Protein AF-A0A7S1SB32-F1 (afdb_monomer_lite)

Organism: Alexandrium catenella (NCBI:txid2925)

Radius of gyration: 14.31 Å; chains: 1; bounding box: 36×28×44 Å

pLDDT: mean 87.76, std 16.18, range [40.94, 98.56]

Foldseek 3Di:
DQDDAAEEEEADQELPRVVVVVVVCVVVVPDPGHHDYAYEYEPPDDRPDDDPPDPVPGYDYPVVCLVAAGQEYEYEDHPCVVDDLVPPPCSVVVVVVVVSCVPRYNYYHYYHD

InterPro domains:
  IPR029062 Class I glutamine amidotransferase-like [G3DSA:3.40.50.880] (1-113)
  IPR029062 Class I glutamine amidotransferase-like [SSF52317] (1-113)
  IPR033752 MetA family [PF04204] (1-113)
  IPR033752 MetA family [PTHR20919] (1-113)

Sequence (113 aa):
QEGRALEVALLNLMPNKERTETQFARLVGATPLNVEFTLIRMSQHQSRHTTAGHLACFCITFDEARERTFDALIVTGAPVEHLPFEQVTYWSELRQIFAWTQTNVHMTIGICW

Structure (mmCIF, N/CA/C/O backbone):
data_AF-A0A7S1SB32-F1
#
_entry.id   AF-A0A7S1SB32-F1
#
loop_
_atom_site.group_PDB
_atom_site.id
_atom_site.type_symbol
_atom_site.label_atom_id
_atom_site.label_alt_id
_atom_site.label_comp_id
_atom_site.label_asym_id
_atom_site.label_entity_id
_atom_site.label_seq_id
_atom_site.pdbx_PDB_ins_code
_atom_site.Cartn_x
_atom_site.Cartn_y
_atom_site.Cartn_z
_atom_site.occupancy
_atom_site.B_iso_or_equiv
_atom_site.auth_seq_id
_atom_site.auth_comp_id
_atom_site.auth_asym_id
_atom_site.auth_atom_id
_atom_site.pdbx_PDB_model_num
ATOM 1 N N . GLN A 1 1 ? -16.760 8.583 24.210 1.00 43.56 1 GLN A N 1
ATOM 2 C CA . GLN A 1 1 ? -16.969 7.383 23.379 1.00 43.56 1 GLN A CA 1
ATOM 3 C C . GLN A 1 1 ? -15.737 7.252 22.511 1.00 43.56 1 GLN A C 1
ATOM 5 O O . GLN A 1 1 ? -15.527 8.112 21.668 1.00 43.56 1 GLN A O 1
ATOM 10 N N . GLU A 1 2 ? -14.881 6.272 22.782 1.00 58.75 2 GLU A N 1
ATOM 11 C CA . GLU A 1 2 ? -13.739 5.987 21.910 1.00 58.75 2 GLU A CA 1
ATOM 12 C C . GLU A 1 2 ? -14.268 5.226 20.691 1.00 58.75 2 GLU A C 1
ATOM 14 O O . GLU A 1 2 ? -14.789 4.120 20.817 1.00 58.75 2 GLU A O 1
ATOM 19 N N . GLY A 1 3 ? -14.249 5.871 19.523 1.00 72.38 3 GLY A N 1
ATOM 20 C CA . GLY A 1 3 ? -14.577 5.217 18.260 1.00 72.38 3 GLY A CA 1
ATOM 21 C C . GLY A 1 3 ? -13.481 4.226 17.864 1.00 72.38 3 GLY A C 1
ATOM 22 O O . GLY A 1 3 ? -12.314 4.423 18.206 1.00 72.38 3 GLY A O 1
ATOM 23 N N . ARG A 1 4 ? -13.859 3.170 17.133 1.00 91.56 4 ARG A N 1
ATOM 24 C CA . ARG A 1 4 ? -12.919 2.235 16.492 1.00 91.56 4 ARG A CA 1
ATOM 25 C C . ARG A 1 4 ? -11.876 3.017 15.676 1.00 91.56 4 ARG A C 1
ATOM 27 O O . ARG A 1 4 ? -12.249 3.966 14.987 1.00 91.56 4 ARG A O 1
ATOM 34 N N . ALA A 1 5 ? -10.607 2.608 15.733 1.00 94.25 5 ALA A N 1
ATOM 35 C CA . ALA A 1 5 ? -9.565 3.157 14.867 1.00 94.25 5 ALA A CA 1
ATOM 36 C C . ALA A 1 5 ? -9.848 2.827 13.391 1.00 94.25 5 ALA A C 1
ATOM 38 O O . ALA A 1 5 ? -10.270 1.713 13.074 1.00 94.25 5 ALA A O 1
ATOM 39 N N . LEU A 1 6 ? -9.630 3.790 12.496 1.00 96.06 6 LEU A N 1
ATOM 40 C CA . LEU A 1 6 ? -9.656 3.546 11.057 1.00 96.06 6 LEU A CA 1
ATOM 41 C C . LEU A 1 6 ? -8.401 2.777 10.644 1.00 96.06 6 LEU A C 1
ATOM 43 O O . LEU A 1 6 ? -7.292 3.204 10.944 1.00 96.06 6 LEU A O 1
ATOM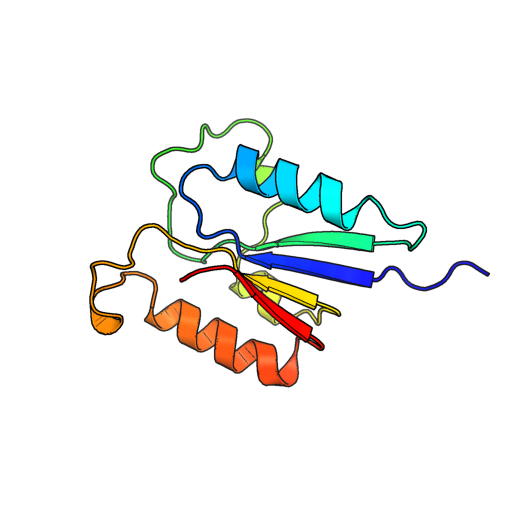 47 N N . GLU A 1 7 ? -8.581 1.675 9.930 1.00 97.12 7 GLU A N 1
ATOM 48 C CA . GLU A 1 7 ? -7.512 0.822 9.414 1.00 97.12 7 GLU A CA 1
ATOM 49 C C . GLU A 1 7 ? -7.070 1.350 8.046 1.00 97.12 7 GLU A C 1
ATOM 51 O O . GLU A 1 7 ? -7.759 1.155 7.040 1.00 97.12 7 GLU A O 1
ATOM 56 N N . VAL A 1 8 ? -5.930 2.039 7.991 1.00 97.62 8 VAL A N 1
ATOM 57 C CA . VAL A 1 8 ? -5.389 2.617 6.754 1.00 97.62 8 VAL A CA 1
ATOM 58 C C . VAL A 1 8 ? -4.077 1.933 6.401 1.00 97.62 8 VAL A C 1
ATOM 60 O O . VAL A 1 8 ? -3.118 1.961 7.169 1.00 97.62 8 VAL A O 1
ATOM 63 N N . ALA A 1 9 ? -4.008 1.352 5.208 1.00 97.62 9 ALA A N 1
ATOM 64 C CA . ALA A 1 9 ? -2.810 0.714 4.687 1.00 97.62 9 ALA A CA 1
ATOM 65 C C . ALA A 1 9 ? -2.110 1.562 3.616 1.00 97.62 9 ALA A C 1
ATOM 67 O O . ALA A 1 9 ? -2.759 2.253 2.829 1.00 97.62 9 ALA A O 1
ATOM 68 N N . LEU A 1 10 ? -0.783 1.454 3.537 1.00 97.56 10 LEU A N 1
ATOM 69 C CA . LEU A 1 10 ? 0.038 1.999 2.455 1.00 97.56 10 LEU A CA 1
ATOM 70 C C . LEU A 1 10 ? 0.815 0.874 1.766 1.00 97.56 10 LEU A C 1
ATOM 72 O O . LEU A 1 10 ? 1.748 0.321 2.347 1.00 97.56 10 LEU A O 1
ATOM 76 N N . LEU A 1 11 ? 0.490 0.596 0.503 1.00 96.50 11 LEU A N 1
ATOM 77 C CA . LEU A 1 11 ? 1.361 -0.150 -0.399 1.00 96.50 11 LEU A CA 1
ATOM 78 C C . LEU A 1 11 ? 2.346 0.826 -1.045 1.00 96.50 11 LEU A C 1
ATOM 80 O O . LEU A 1 11 ? 2.041 1.512 -2.024 1.00 96.50 11 LEU A O 1
ATOM 84 N N . ASN A 1 12 ? 3.537 0.907 -0.461 1.00 93.56 12 ASN A N 1
ATOM 85 C CA . ASN A 1 12 ? 4.588 1.798 -0.927 1.00 93.56 12 ASN A CA 1
ATOM 86 C C . ASN A 1 12 ? 5.381 1.122 -2.052 1.00 93.56 12 ASN A C 1
ATOM 88 O O . ASN A 1 12 ? 6.138 0.186 -1.795 1.00 93.56 12 ASN A O 1
ATOM 92 N N . LEU A 1 13 ? 5.265 1.611 -3.287 1.00 93.31 13 LEU A N 1
ATOM 93 C CA . LEU A 1 13 ? 6.022 1.166 -4.466 1.00 93.31 13 LEU A CA 1
ATOM 94 C C . LEU A 1 13 ? 7.173 2.120 -4.844 1.00 93.31 13 LEU A C 1
ATOM 96 O O . LEU A 1 13 ? 8.014 1.775 -5.673 1.00 93.31 13 LEU A O 1
ATOM 100 N N . MET A 1 14 ? 7.306 3.259 -4.157 1.00 93.19 14 MET A N 1
ATOM 101 C CA . MET A 1 14 ? 8.372 4.235 -4.408 1.00 93.19 14 MET A CA 1
ATOM 102 C C . MET A 1 14 ? 9.770 3.671 -4.092 1.00 93.19 14 MET A C 1
ATOM 104 O O . MET A 1 14 ? 9.913 2.829 -3.200 1.00 93.19 14 MET A O 1
ATOM 108 N N . PRO A 1 15 ? 10.834 4.148 -4.766 1.00 88.94 15 PRO A N 1
ATOM 109 C CA . PRO A 1 15 ? 12.203 3.710 -4.494 1.00 88.94 15 PRO A CA 1
ATOM 110 C C . PRO A 1 15 ? 12.725 4.217 -3.140 1.00 88.94 15 PRO A C 1
ATOM 112 O O . PRO A 1 15 ? 13.458 3.504 -2.459 1.00 88.94 15 PRO A O 1
ATOM 115 N N . ASN A 1 16 ? 12.334 5.427 -2.723 1.00 90.25 16 ASN A N 1
ATOM 116 C CA . ASN A 1 16 ? 12.715 6.006 -1.433 1.00 90.25 16 ASN A CA 1
ATOM 117 C C . ASN A 1 16 ? 11.625 5.742 -0.381 1.00 90.25 16 ASN A C 1
ATOM 119 O O . ASN A 1 16 ? 10.779 6.600 -0.123 1.00 90.25 16 ASN A O 1
ATOM 123 N N . LYS A 1 17 ? 11.646 4.530 0.187 1.00 87.56 17 LYS A N 1
ATOM 124 C CA . LYS A 1 17 ? 10.601 4.012 1.084 1.00 87.56 17 LYS A CA 1
ATOM 125 C C . LYS A 1 17 ? 10.347 4.909 2.295 1.00 87.56 17 LYS A C 1
ATOM 127 O O . LYS A 1 17 ? 9.245 5.433 2.440 1.00 87.56 17 LYS A O 1
ATOM 132 N N . GLU A 1 18 ? 11.394 5.171 3.073 1.00 88.38 18 GLU A N 1
ATOM 133 C CA . GLU A 1 18 ? 11.317 5.888 4.353 1.00 88.38 18 GLU A CA 1
ATOM 134 C C . GLU A 1 18 ? 10.766 7.310 4.194 1.00 88.38 18 GLU A C 1
ATOM 136 O O . GLU A 1 18 ? 9.935 7.775 4.983 1.00 88.38 18 GLU A O 1
ATOM 141 N N . ARG A 1 19 ? 11.202 8.014 3.138 1.00 91.00 19 ARG A N 1
ATOM 142 C CA . ARG A 1 19 ? 10.711 9.363 2.844 1.00 91.00 19 ARG A CA 1
ATOM 143 C C . ARG A 1 19 ? 9.225 9.335 2.505 1.00 91.00 19 ARG A C 1
ATOM 145 O O . ARG A 1 19 ? 8.479 10.159 3.030 1.00 91.00 19 ARG A O 1
ATOM 152 N N . THR A 1 20 ? 8.808 8.414 1.640 1.00 93.00 20 THR A N 1
ATOM 153 C CA . THR A 1 20 ? 7.408 8.277 1.227 1.00 93.00 20 THR A CA 1
ATOM 154 C C . THR A 1 20 ? 6.518 7.889 2.410 1.00 93.00 20 THR A C 1
ATOM 156 O O . THR A 1 20 ? 5.501 8.539 2.636 1.00 93.00 20 THR A O 1
ATOM 159 N N . GLU A 1 21 ? 6.925 6.921 3.230 1.00 93.19 21 GLU A N 1
ATOM 160 C CA . GLU A 1 21 ? 6.204 6.512 4.446 1.00 93.19 21 GLU A CA 1
ATOM 161 C C . GLU A 1 21 ? 6.032 7.670 5.427 1.00 93.19 21 GLU A C 1
ATOM 163 O O . GLU A 1 21 ? 4.922 7.932 5.886 1.00 93.19 21 GLU A O 1
ATOM 168 N N . THR A 1 22 ? 7.101 8.432 5.676 1.00 93.38 22 THR A N 1
ATOM 169 C CA . THR A 1 22 ? 7.047 9.619 6.542 1.00 93.38 22 THR A CA 1
ATOM 170 C C . THR A 1 22 ? 6.083 10.675 5.996 1.00 93.38 22 THR A C 1
ATOM 172 O O . THR A 1 22 ? 5.363 11.315 6.764 1.00 93.38 22 THR A O 1
ATOM 175 N N . GLN A 1 23 ? 6.056 10.884 4.676 1.00 94.88 23 GLN A N 1
ATOM 176 C CA . GLN A 1 23 ? 5.143 11.837 4.041 1.00 94.88 23 GLN A CA 1
ATOM 177 C C . GLN A 1 23 ? 3.679 11.420 4.217 1.00 94.88 23 GLN A C 1
ATOM 179 O O . GLN A 1 23 ? 2.865 12.252 4.616 1.00 94.88 23 GLN A O 1
ATOM 184 N N . PHE A 1 24 ? 3.348 10.148 3.985 1.00 95.62 24 PHE A N 1
ATOM 185 C CA . PHE A 1 24 ? 1.981 9.652 4.156 1.00 95.62 24 PHE A CA 1
ATOM 186 C C . PHE A 1 24 ? 1.555 9.593 5.621 1.00 95.62 24 PHE A C 1
ATOM 188 O O . PHE A 1 24 ? 0.462 10.053 5.933 1.00 95.62 24 PHE A O 1
ATOM 195 N N . ALA A 1 25 ? 2.419 9.134 6.530 1.00 94.06 25 ALA A N 1
ATOM 196 C CA . ALA A 1 25 ? 2.116 9.101 7.960 1.00 94.06 25 ALA A CA 1
ATOM 197 C C . ALA A 1 25 ? 1.773 10.499 8.504 1.00 94.06 25 ALA A C 1
ATOM 199 O O . ALA A 1 25 ? 0.832 10.648 9.280 1.00 94.06 25 ALA A O 1
ATOM 200 N N . ARG A 1 26 ? 2.477 11.548 8.047 1.00 95.25 26 ARG A N 1
ATOM 201 C CA . ARG A 1 26 ? 2.163 12.941 8.412 1.00 95.25 26 ARG A CA 1
ATOM 202 C C . ARG A 1 26 ? 0.794 13.396 7.912 1.00 95.25 26 ARG A C 1
ATOM 204 O O . ARG A 1 26 ? 0.111 14.108 8.635 1.00 95.25 26 ARG A O 1
ATOM 211 N N . LEU A 1 27 ? 0.412 13.025 6.689 1.00 95.12 27 LEU A N 1
ATOM 212 C CA . LEU A 1 27 ? -0.881 13.404 6.111 1.00 95.12 27 LEU A CA 1
ATOM 213 C C . LEU A 1 27 ? -2.034 12.642 6.768 1.00 95.12 27 LEU A C 1
ATOM 215 O O . LEU A 1 27 ? -3.026 13.246 7.160 1.00 95.12 27 LEU A O 1
ATOM 219 N N . VAL A 1 28 ? -1.881 11.327 6.925 1.00 93.56 28 VAL A N 1
ATOM 220 C CA . VAL A 1 28 ? -2.882 10.453 7.545 1.00 93.56 28 VAL A CA 1
ATOM 221 C C . VAL A 1 28 ? -3.065 10.798 9.024 1.00 93.56 28 VAL A C 1
ATOM 223 O O . VAL A 1 28 ? -4.192 10.835 9.498 1.00 93.56 28 VAL A O 1
ATOM 226 N N . GLY A 1 29 ? -1.984 11.127 9.737 1.00 93.06 29 GLY A N 1
ATOM 227 C CA . GLY A 1 29 ? -2.026 11.548 11.139 1.00 93.06 29 GLY A CA 1
ATOM 228 C C . GLY A 1 29 ? -2.501 12.987 11.371 1.00 93.06 29 GLY A C 1
ATOM 229 O O . GLY A 1 29 ? -2.646 13.394 12.519 1.00 93.06 29 GLY A O 1
ATOM 230 N N . ALA A 1 30 ? -2.764 13.774 10.321 1.00 95.25 30 ALA A N 1
ATOM 231 C CA . ALA A 1 30 ? -3.246 15.156 10.439 1.00 95.25 30 ALA A CA 1
ATOM 232 C C . ALA A 1 30 ? -4.770 15.260 10.671 1.00 95.25 30 ALA A C 1
ATOM 234 O O . ALA A 1 30 ? -5.374 16.303 10.419 1.00 95.25 30 ALA A O 1
ATOM 235 N N . THR A 1 31 ? -5.402 14.183 11.140 1.00 92.31 31 THR A N 1
ATOM 236 C CA . THR A 1 31 ? -6.838 14.087 11.430 1.00 92.31 31 THR A CA 1
ATOM 237 C C . THR A 1 31 ? -7.075 13.905 12.933 1.00 92.31 31 THR A C 1
ATOM 239 O O . THR A 1 31 ? -6.266 13.259 13.595 1.00 92.31 31 THR A O 1
ATOM 242 N N . PRO A 1 32 ? -8.180 14.423 13.506 1.00 91.94 32 PRO A N 1
ATOM 243 C CA . PRO A 1 32 ? -8.559 14.126 14.890 1.00 91.94 32 PRO A CA 1
ATOM 244 C C . PRO A 1 32 ? -9.118 12.703 15.082 1.00 91.94 32 PRO A C 1
ATOM 246 O O . PRO A 1 32 ? -9.438 12.322 16.207 1.00 91.94 32 PRO A O 1
ATOM 249 N N . LEU A 1 33 ? -9.301 11.933 14.002 1.00 92.38 33 LEU A N 1
ATOM 250 C CA . LEU A 1 33 ? -9.757 10.544 14.063 1.00 92.38 33 LEU A CA 1
ATOM 251 C C . LEU A 1 33 ? -8.634 9.623 14.559 1.00 92.38 33 LEU A C 1
ATOM 253 O O . LEU A 1 33 ? -7.463 9.840 14.261 1.00 92.38 33 LEU A O 1
ATOM 257 N N . ASN A 1 34 ? -9.002 8.559 15.272 1.00 93.56 34 ASN A N 1
ATOM 258 C CA . ASN A 1 34 ? -8.063 7.497 15.617 1.00 93.56 34 ASN A CA 1
ATOM 259 C C . ASN A 1 34 ? -7.759 6.667 14.357 1.00 93.56 34 ASN A C 1
ATOM 261 O O . ASN A 1 34 ? -8.695 6.178 13.723 1.00 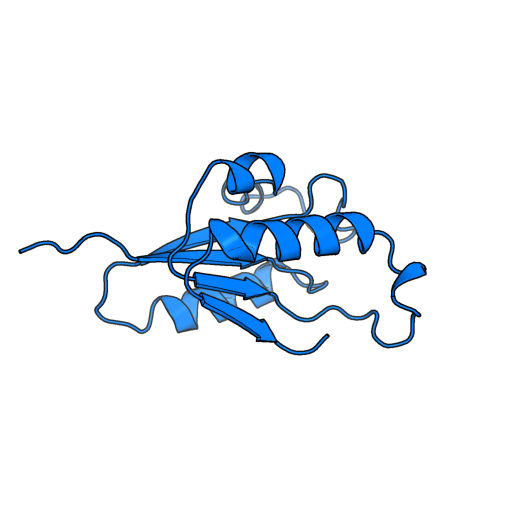93.56 34 ASN A O 1
ATOM 265 N N . VAL A 1 35 ? -6.486 6.525 13.984 1.00 94.94 35 VAL A N 1
ATOM 266 C CA . VAL A 1 35 ? -6.056 5.815 12.770 1.00 94.94 35 VAL A CA 1
ATOM 267 C C . VAL A 1 35 ? -4.952 4.824 13.115 1.00 94.94 35 VAL A C 1
ATOM 269 O O . VAL A 1 35 ? -3.925 5.206 13.673 1.00 94.94 35 VAL A O 1
ATOM 272 N N . GLU A 1 36 ? -5.145 3.566 12.730 1.00 95.44 36 GLU A N 1
ATOM 273 C CA . GLU A 1 36 ? -4.091 2.560 12.686 1.00 95.44 36 GLU A CA 1
ATOM 274 C C . GLU A 1 36 ? -3.486 2.548 11.279 1.00 95.44 36 GLU A C 1
ATOM 276 O O . GLU A 1 36 ? -4.177 2.295 10.289 1.00 95.44 36 GLU A O 1
ATOM 281 N N . PHE A 1 37 ? -2.194 2.870 11.180 1.00 95.19 37 PHE A N 1
ATOM 282 C CA . PHE A 1 37 ? -1.498 2.988 9.902 1.00 95.19 37 PHE A CA 1
ATOM 283 C C . PHE A 1 37 ? -0.563 1.800 9.671 1.00 95.19 37 PHE A C 1
ATOM 285 O O . PHE A 1 37 ? 0.436 1.641 10.371 1.00 95.19 37 PHE A O 1
ATOM 292 N N . THR A 1 38 ? -0.882 0.978 8.672 1.00 95.44 38 THR A N 1
ATOM 293 C CA . THR A 1 38 ? -0.141 -0.243 8.335 1.00 95.44 38 THR A CA 1
ATOM 294 C C . THR A 1 38 ? 0.663 -0.057 7.049 1.00 95.44 38 THR A C 1
ATOM 296 O O . THR A 1 38 ? 0.133 0.357 6.019 1.00 95.44 38 THR A O 1
ATOM 299 N N . LEU A 1 39 ? 1.946 -0.417 7.072 1.00 94.81 39 LEU A N 1
ATOM 300 C CA . LEU A 1 39 ? 2.791 -0.428 5.878 1.00 94.81 39 LEU A CA 1
ATOM 301 C C . LEU A 1 39 ? 2.791 -1.826 5.254 1.00 94.81 39 LEU A C 1
ATOM 303 O O . LEU A 1 39 ? 3.107 -2.805 5.930 1.00 94.81 39 LEU A O 1
ATOM 307 N N . ILE A 1 40 ? 2.450 -1.920 3.969 1.00 93.94 40 ILE A N 1
ATOM 308 C CA . ILE A 1 40 ? 2.438 -3.175 3.212 1.00 93.94 40 ILE A CA 1
ATOM 309 C C . ILE A 1 40 ? 3.607 -3.184 2.230 1.00 93.94 40 ILE A C 1
ATOM 311 O O . ILE A 1 40 ? 3.830 -2.225 1.483 1.00 93.94 40 ILE A O 1
ATOM 315 N N . ARG A 1 41 ? 4.329 -4.306 2.192 1.00 89.00 41 ARG A N 1
ATOM 316 C CA . ARG A 1 41 ? 5.353 -4.601 1.184 1.00 89.00 41 ARG A CA 1
ATOM 317 C C . ARG A 1 41 ? 4.976 -5.814 0.337 1.00 89.00 41 ARG A C 1
ATOM 319 O O . ARG A 1 41 ? 4.325 -6.740 0.815 1.00 89.00 41 ARG A O 1
ATOM 326 N N . MET A 1 42 ? 5.466 -5.825 -0.900 1.00 86.06 42 MET A N 1
ATOM 327 C CA . MET A 1 42 ? 5.393 -6.987 -1.793 1.00 86.06 42 MET A CA 1
ATOM 328 C C . MET A 1 42 ? 6.121 -8.183 -1.160 1.00 86.06 42 MET A C 1
ATOM 330 O O . MET A 1 42 ? 7.211 -8.013 -0.601 1.00 86.06 42 MET A O 1
ATOM 334 N N . SER A 1 43 ? 5.554 -9.383 -1.264 1.00 76.12 43 SER A N 1
ATOM 335 C CA . SER A 1 43 ? 6.055 -10.605 -0.631 1.00 76.12 43 SER A CA 1
ATOM 336 C C . SER A 1 43 ? 7.450 -11.004 -1.128 1.00 76.12 43 SER A C 1
ATOM 338 O O . SER A 1 43 ? 8.245 -11.528 -0.348 1.00 76.12 43 SER A O 1
ATOM 340 N N . GLN A 1 44 ? 7.796 -10.730 -2.395 1.00 63.06 44 GLN A N 1
ATOM 341 C CA . GLN A 1 44 ? 9.056 -11.205 -3.000 1.00 63.06 44 GLN A CA 1
ATOM 342 C C . GLN A 1 44 ? 10.045 -10.114 -3.447 1.00 63.06 44 GLN A C 1
ATOM 344 O O . GLN A 1 44 ? 11.104 -10.431 -3.992 1.00 63.06 44 GLN A O 1
ATOM 349 N N . HIS A 1 45 ? 9.766 -8.830 -3.206 1.00 59.47 45 HIS A N 1
ATOM 350 C CA . HIS A 1 45 ? 10.652 -7.755 -3.662 1.00 59.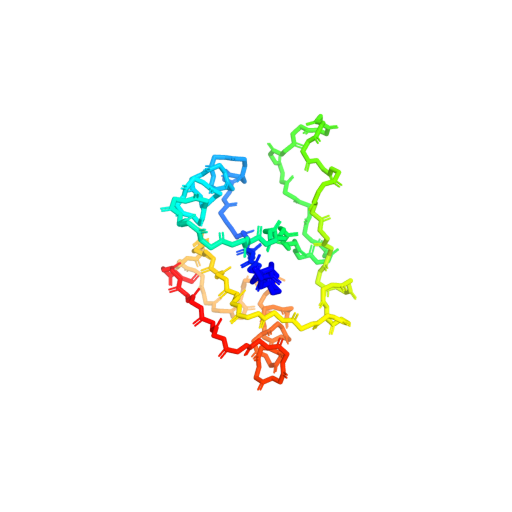47 45 HIS A CA 1
ATOM 351 C C . HIS A 1 45 ? 11.585 -7.256 -2.548 1.00 59.47 45 HIS A C 1
ATOM 353 O O . HIS A 1 45 ? 11.157 -6.570 -1.621 1.00 59.47 45 HIS A O 1
ATOM 359 N N 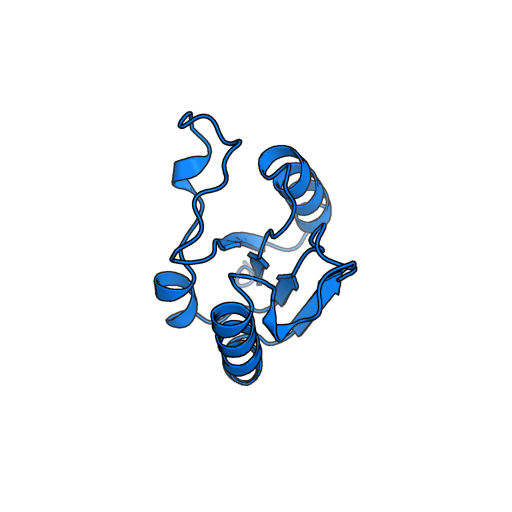. GLN A 1 46 ? 12.885 -7.549 -2.658 1.00 51.75 46 GLN A N 1
ATOM 360 C CA . GLN A 1 46 ? 13.911 -6.875 -1.856 1.00 51.75 46 GLN A CA 1
ATOM 361 C C . GLN A 1 46 ? 14.208 -5.502 -2.470 1.00 51.75 46 GLN A C 1
ATOM 363 O O . GLN A 1 46 ? 14.737 -5.415 -3.580 1.00 51.75 46 GLN A O 1
ATOM 368 N N . SER A 1 47 ? 13.888 -4.420 -1.755 1.00 52.19 47 SER A N 1
ATOM 369 C CA . SER A 1 47 ? 14.328 -3.082 -2.151 1.00 52.19 47 SER A CA 1
ATOM 370 C C . SER A 1 47 ? 15.857 -3.017 -2.074 1.00 52.19 47 SER A C 1
ATOM 372 O O . SER A 1 47 ? 16.464 -3.250 -1.032 1.00 52.19 47 SER A O 1
ATOM 374 N N . ARG A 1 48 ? 16.510 -2.669 -3.186 1.00 50.12 48 ARG A N 1
ATOM 375 C CA . ARG A 1 48 ? 17.981 -2.577 -3.278 1.00 50.12 48 ARG A CA 1
ATOM 376 C C . ARG A 1 48 ? 18.613 -1.447 -2.441 1.00 50.12 48 ARG A C 1
ATOM 378 O O . ARG A 1 48 ? 19.830 -1.307 -2.464 1.00 50.12 48 ARG A O 1
ATOM 385 N N . HIS A 1 49 ? 17.822 -0.645 -1.721 1.00 49.38 49 HIS A N 1
ATOM 386 C CA . HIS A 1 49 ? 18.271 0.619 -1.120 1.00 49.38 49 HIS A CA 1
ATOM 387 C C . HIS A 1 49 ? 17.928 0.826 0.364 1.00 49.38 49 HIS A C 1
ATOM 389 O O . HIS A 1 49 ? 18.189 1.909 0.879 1.00 49.38 49 HIS A O 1
ATOM 395 N N . THR A 1 50 ? 17.386 -0.166 1.077 1.00 49.75 50 THR A N 1
ATOM 396 C CA . THR A 1 50 ? 16.998 0.024 2.486 1.00 49.75 50 THR A CA 1
ATOM 397 C C . THR A 1 50 ? 18.015 -0.632 3.419 1.00 49.75 50 THR A C 1
ATOM 399 O O . THR A 1 50 ? 18.152 -1.853 3.451 1.00 49.75 50 THR A O 1
ATOM 402 N N . THR A 1 51 ? 18.750 0.181 4.181 1.00 45.47 51 THR A N 1
ATOM 403 C CA . THR A 1 51 ? 19.578 -0.278 5.304 1.00 45.47 51 THR A CA 1
ATOM 404 C C . THR A 1 51 ? 18.697 -0.990 6.329 1.00 45.47 51 THR A C 1
ATOM 406 O O . THR A 1 51 ? 17.659 -0.468 6.717 1.00 45.47 51 THR A O 1
ATOM 409 N N . ALA A 1 52 ? 19.112 -2.172 6.789 1.00 47.91 52 ALA A N 1
ATOM 410 C CA . ALA A 1 52 ? 18.383 -3.047 7.717 1.00 47.91 52 ALA A CA 1
ATOM 411 C C . ALA A 1 52 ? 18.226 -2.493 9.161 1.00 47.91 52 ALA A C 1
ATOM 413 O O . ALA A 1 52 ? 18.202 -3.256 10.124 1.00 47.91 52 ALA A O 1
ATOM 414 N N . GLY A 1 53 ? 18.162 -1.170 9.339 1.00 40.94 53 GLY A N 1
ATOM 415 C CA . GLY A 1 53 ? 18.088 -0.493 10.631 1.00 40.94 53 GLY A CA 1
ATOM 416 C C . GLY A 1 53 ? 16.689 0.046 10.931 1.00 40.94 53 GLY A C 1
ATOM 417 O O . GLY A 1 53 ? 16.199 0.926 10.235 1.00 40.94 53 GLY A O 1
ATOM 418 N N . HIS A 1 54 ? 16.083 -0.466 12.005 1.00 42.91 54 HIS A N 1
ATOM 419 C CA . HIS A 1 54 ? 14.868 -0.009 12.706 1.00 42.91 54 HIS A CA 1
ATOM 420 C C . HIS A 1 54 ? 13.514 0.068 11.959 1.00 42.91 54 HIS A C 1
ATOM 422 O O . HIS A 1 54 ? 12.501 -0.225 12.588 1.00 42.91 54 HIS A O 1
ATOM 428 N N . LEU A 1 55 ? 13.443 0.389 10.663 1.00 44.19 55 LEU A N 1
ATOM 429 C CA . LEU A 1 55 ? 12.167 0.544 9.927 1.00 44.19 55 LEU A CA 1
ATOM 430 C C . LEU A 1 55 ? 11.580 -0.766 9.371 1.00 44.19 55 LEU A C 1
ATOM 432 O O . LEU A 1 55 ? 10.391 -0.837 9.071 1.00 44.19 55 LEU A O 1
ATOM 436 N N . ALA A 1 56 ? 12.375 -1.838 9.308 1.00 49.09 56 ALA A N 1
ATOM 437 C CA . ALA A 1 56 ? 11.898 -3.157 8.885 1.00 49.09 56 ALA A CA 1
ATOM 438 C C . ALA A 1 56 ? 10.855 -3.773 9.845 1.00 49.09 56 ALA A C 1
ATOM 440 O O . ALA A 1 56 ? 10.111 -4.658 9.435 1.00 49.09 56 ALA A O 1
ATOM 441 N N . CYS A 1 57 ? 10.774 -3.309 11.099 1.00 51.72 57 CYS A N 1
ATOM 442 C CA . CYS A 1 57 ? 9.922 -3.910 12.132 1.00 51.72 57 CYS A CA 1
ATOM 443 C C . CYS A 1 57 ? 8.417 -3.613 11.998 1.00 51.72 57 CYS A C 1
ATOM 445 O O . CYS A 1 57 ? 7.638 -4.224 12.722 1.00 51.72 57 CYS A O 1
ATOM 447 N N . PHE A 1 58 ? 7.990 -2.706 11.111 1.00 66.75 58 PHE A N 1
ATOM 448 C CA . PHE A 1 58 ? 6.586 -2.253 11.052 1.00 66.75 58 PHE A CA 1
ATOM 449 C C . PHE A 1 58 ? 5.878 -2.531 9.720 1.00 66.75 58 PHE A C 1
ATOM 451 O O . PHE A 1 58 ? 4.707 -2.191 9.568 1.00 66.75 58 PHE A O 1
ATOM 458 N N . CYS A 1 59 ? 6.571 -3.137 8.752 1.00 83.38 59 CYS A N 1
ATOM 459 C CA . CYS A 1 59 ? 5.975 -3.492 7.466 1.00 83.38 59 CYS A CA 1
ATOM 460 C C . CYS A 1 59 ? 5.533 -4.954 7.464 1.00 83.38 59 CYS A C 1
ATOM 462 O O . CYS A 1 59 ? 6.355 -5.843 7.692 1.00 83.38 59 CYS A O 1
ATOM 464 N N . ILE A 1 60 ? 4.276 -5.202 7.107 1.00 90.06 60 ILE A N 1
ATOM 465 C CA . ILE A 1 60 ? 3.767 -6.553 6.861 1.00 90.06 60 ILE A CA 1
ATOM 466 C C . ILE A 1 60 ? 3.829 -6.878 5.368 1.00 90.06 60 ILE A C 1
ATOM 468 O O . ILE A 1 60 ? 3.777 -5.998 4.506 1.00 90.06 60 ILE A O 1
ATOM 472 N N . THR A 1 61 ? 3.986 -8.153 5.047 1.00 91.44 61 THR A N 1
ATOM 473 C CA . THR A 1 61 ? 3.885 -8.656 3.673 1.00 91.44 61 THR A CA 1
ATOM 474 C C . THR A 1 61 ? 2.439 -8.627 3.184 1.00 91.44 61 THR A C 1
ATOM 476 O O . THR A 1 61 ? 1.499 -8.583 3.983 1.00 91.44 61 THR A O 1
ATOM 479 N N . PHE A 1 62 ? 2.236 -8.689 1.867 1.00 92.88 62 PHE A N 1
ATOM 480 C CA . PHE A 1 62 ? 0.894 -8.872 1.315 1.00 92.88 62 PHE A CA 1
ATOM 481 C C . PHE A 1 62 ? 0.236 -10.164 1.827 1.00 92.88 62 PHE A C 1
ATOM 483 O O . PHE A 1 62 ? -0.958 -10.154 2.115 1.00 92.88 62 PHE A O 1
ATOM 490 N N . ASP A 1 63 ? 1.010 -11.235 2.030 1.00 92.31 63 ASP A N 1
ATOM 491 C CA . ASP A 1 63 ? 0.491 -12.503 2.560 1.00 92.31 63 ASP A CA 1
ATOM 492 C C . ASP A 1 63 ? -0.035 -12.400 4.001 1.00 92.31 63 ASP A C 1
ATOM 494 O O . ASP A 1 63 ? -0.952 -13.123 4.378 1.00 92.31 63 ASP A O 1
ATOM 498 N N . GLU A 1 64 ? 0.494 -11.477 4.800 1.00 92.75 64 GLU A N 1
ATOM 499 C CA . GLU A 1 64 ? -0.043 -11.164 6.129 1.00 92.75 64 GLU A CA 1
ATOM 500 C C . GLU A 1 64 ? -1.230 -10.193 6.036 1.00 92.75 64 GLU A C 1
ATOM 502 O O . GLU A 1 64 ? -2.216 -10.328 6.760 1.00 92.75 64 GLU A O 1
ATOM 507 N N . ALA A 1 65 ? -1.162 -9.216 5.127 1.00 94.56 65 ALA A N 1
ATOM 508 C CA . ALA A 1 65 ? -2.211 -8.215 4.950 1.00 94.56 65 ALA A CA 1
ATOM 509 C C . ALA A 1 65 ? -3.515 -8.801 4.387 1.00 94.56 65 ALA A C 1
ATOM 511 O O . ALA A 1 65 ? -4.595 -8.330 4.742 1.00 94.56 65 ALA A O 1
ATOM 512 N N . ARG A 1 66 ? -3.433 -9.829 3.533 1.00 94.94 66 ARG A N 1
ATOM 513 C CA . ARG A 1 66 ? -4.598 -10.440 2.868 1.00 94.94 66 ARG A CA 1
ATOM 514 C C . ARG A 1 66 ? -5.624 -11.045 3.829 1.00 94.94 66 ARG A C 1
ATOM 516 O O . ARG A 1 66 ? -6.800 -11.117 3.483 1.00 94.94 66 ARG A O 1
ATOM 523 N N . GLU A 1 67 ? -5.187 -11.422 5.030 1.00 96.31 67 GLU A N 1
ATOM 524 C CA . GLU A 1 67 ? -6.029 -11.990 6.090 1.00 96.31 67 GLU A CA 1
ATOM 525 C C . GLU A 1 67 ? -6.713 -10.905 6.954 1.00 96.31 67 GLU A C 1
ATOM 527 O O . GLU A 1 67 ? -7.461 -11.219 7.879 1.00 96.31 67 GLU A O 1
ATOM 532 N N . ARG A 1 68 ? -6.477 -9.617 6.659 1.00 96.25 68 ARG A N 1
ATOM 533 C CA . ARG A 1 68 ? -7.104 -8.455 7.311 1.00 96.25 68 ARG A CA 1
ATOM 534 C C . ARG A 1 68 ? -8.103 -7.763 6.372 1.00 96.25 68 ARG A C 1
ATOM 536 O O . ARG A 1 68 ? -8.168 -8.031 5.169 1.00 96.25 68 ARG A O 1
ATOM 543 N N . THR A 1 69 ? -8.872 -6.833 6.935 1.00 97.75 69 THR A N 1
ATOM 544 C CA . THR A 1 69 ? -9.688 -5.862 6.192 1.00 97.75 69 THR A CA 1
ATOM 545 C C . THR A 1 69 ? -9.259 -4.445 6.543 1.00 97.75 69 THR A C 1
ATOM 547 O O . THR A 1 69 ? -8.955 -4.183 7.705 1.00 97.75 69 THR A O 1
ATOM 550 N N . PHE A 1 70 ? -9.287 -3.533 5.574 1.00 98.25 70 PHE A N 1
ATOM 551 C CA . PHE A 1 70 ? -8.888 -2.138 5.757 1.00 98.25 70 PHE A CA 1
ATOM 552 C C . PHE A 1 70 ? -10.007 -1.178 5.350 1.00 98.25 70 PHE A C 1
ATOM 554 O O . PHE A 1 70 ? -10.741 -1.417 4.388 1.00 98.25 70 PHE A O 1
ATOM 561 N N . ASP A 1 71 ? -10.113 -0.053 6.054 1.00 98.25 71 ASP A N 1
ATOM 562 C CA . ASP A 1 71 ? -11.003 1.039 5.663 1.00 98.25 71 ASP A CA 1
ATOM 563 C C . ASP A 1 71 ? -10.457 1.751 4.414 1.00 98.25 71 ASP A C 1
ATOM 565 O O . ASP A 1 71 ? -11.223 2.129 3.525 1.00 98.25 71 ASP A O 1
ATOM 569 N N . ALA A 1 72 ? -9.131 1.883 4.299 1.00 98.06 72 ALA A N 1
ATOM 570 C CA . ALA A 1 72 ? -8.499 2.407 3.095 1.00 98.06 72 ALA A CA 1
ATOM 571 C C . ALA A 1 72 ? -7.160 1.73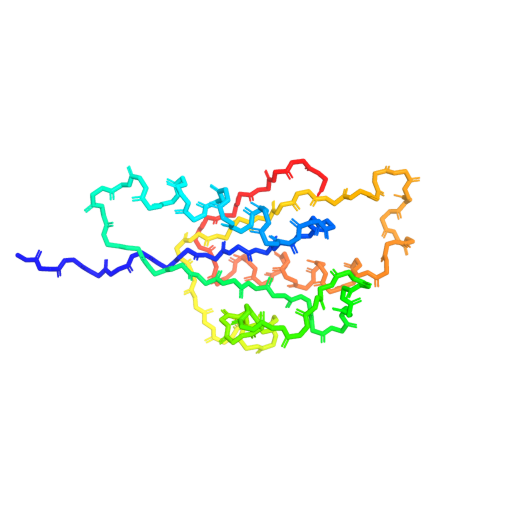6 2.762 1.00 98.06 72 ALA A C 1
ATOM 573 O O . ALA A 1 72 ? -6.373 1.427 3.653 1.00 98.06 72 ALA A O 1
ATOM 574 N N . LEU A 1 73 ? -6.870 1.590 1.468 1.00 98.50 73 LEU A N 1
ATOM 575 C CA . LEU A 1 73 ? -5.544 1.266 0.944 1.00 98.50 73 LEU A CA 1
ATOM 576 C C . LEU A 1 73 ? -5.062 2.399 0.042 1.00 98.50 73 LEU A C 1
ATOM 578 O O . LEU A 1 73 ? -5.714 2.735 -0.944 1.00 98.50 73 LEU A O 1
ATOM 582 N N . ILE A 1 74 ? -3.885 2.933 0.337 1.00 98.44 74 ILE A N 1
ATOM 583 C CA . ILE A 1 74 ? -3.168 3.865 -0.527 1.00 98.44 74 ILE A CA 1
ATOM 584 C C . ILE A 1 74 ? -2.112 3.076 -1.300 1.00 98.44 74 ILE A C 1
ATOM 586 O O . ILE A 1 74 ? -1.266 2.419 -0.698 1.00 98.44 74 ILE A O 1
ATOM 590 N N . VAL A 1 75 ? -2.138 3.162 -2.626 1.00 97.81 75 VAL A N 1
ATOM 591 C CA . VAL A 1 75 ? -1.124 2.580 -3.511 1.00 97.81 75 VAL A CA 1
ATOM 592 C C . VAL A 1 75 ? -0.340 3.724 -4.138 1.00 97.81 75 VAL A C 1
ATOM 594 O O . VAL A 1 75 ? -0.905 4.559 -4.848 1.00 97.81 75 VAL A O 1
ATOM 597 N N . THR A 1 76 ? 0.952 3.815 -3.825 1.00 97.19 76 THR A N 1
ATOM 598 C CA . THR A 1 76 ? 1.809 4.872 -4.378 1.00 97.19 76 THR A CA 1
ATOM 599 C C . THR A 1 76 ? 2.250 4.538 -5.792 1.00 97.19 76 THR A C 1
ATOM 601 O O . THR A 1 76 ? 2.308 3.370 -6.160 1.00 97.19 76 THR A O 1
ATOM 604 N N . GLY A 1 77 ? 2.745 5.551 -6.496 1.00 96.00 77 GLY A N 1
ATOM 605 C CA . GLY A 1 77 ? 3.397 5.358 -7.779 1.00 96.00 77 GLY A CA 1
ATOM 606 C C . GLY A 1 77 ? 4.682 4.543 -7.682 1.00 96.00 77 GLY A C 1
ATOM 607 O O . GLY A 1 77 ? 5.240 4.320 -6.599 1.00 96.00 77 GLY A O 1
ATOM 608 N N . ALA A 1 78 ? 5.181 4.172 -8.853 1.00 95.19 78 ALA A N 1
ATOM 609 C CA . ALA A 1 78 ? 6.466 3.525 -9.042 1.00 95.19 78 ALA A CA 1
ATOM 610 C C . ALA A 1 78 ? 7.177 4.087 -10.287 1.00 95.19 78 ALA A C 1
ATOM 612 O O . ALA A 1 78 ? 6.504 4.487 -11.233 1.00 95.19 78 ALA A O 1
ATOM 613 N N . PRO A 1 79 ? 8.524 4.097 -10.319 1.00 94.94 79 PRO A N 1
ATOM 614 C CA . PRO A 1 79 ? 9.309 4.616 -11.441 1.00 94.94 79 PRO A CA 1
ATOM 615 C C . PRO A 1 79 ? 9.457 3.554 -12.545 1.00 94.94 79 PRO A C 1
ATOM 617 O O . PRO A 1 79 ? 10.563 3.098 -12.846 1.00 94.94 79 PRO A O 1
ATOM 620 N N . VAL A 1 80 ? 8.333 3.062 -13.062 1.00 95.06 80 VAL A N 1
ATOM 621 C CA . VAL A 1 80 ? 8.275 1.988 -14.070 1.00 95.06 80 VAL A CA 1
ATOM 622 C C . VAL A 1 80 ? 7.337 2.326 -15.231 1.00 95.06 80 VAL A C 1
ATOM 624 O O . VAL A 1 80 ? 7.023 1.461 -16.042 1.00 95.06 80 VAL A O 1
ATOM 627 N N . GLU A 1 81 ? 6.941 3.592 -15.363 1.00 94.06 81 GLU A N 1
ATOM 628 C CA . GLU A 1 81 ? 6.006 4.091 -16.376 1.00 94.06 81 GLU A CA 1
ATOM 629 C C . GLU A 1 81 ? 6.461 3.854 -17.827 1.00 94.06 81 GLU A C 1
ATOM 631 O O . GLU A 1 81 ? 5.650 3.864 -18.751 1.00 94.06 81 GLU A O 1
ATOM 636 N N . HIS A 1 82 ? 7.758 3.629 -18.037 1.00 96.00 82 HIS A N 1
ATOM 637 C CA . HIS A 1 82 ? 8.339 3.331 -19.346 1.00 96.00 82 HIS A CA 1
ATOM 638 C C . HIS A 1 82 ? 8.249 1.849 -19.740 1.00 96.00 82 HIS A C 1
ATOM 640 O O . HIS A 1 82 ? 8.581 1.503 -20.875 1.00 96.00 82 HIS A O 1
ATOM 646 N N . LEU A 1 83 ? 7.845 0.968 -18.822 1.00 95.56 83 LEU A N 1
ATOM 647 C CA . LEU A 1 83 ? 7.710 -0.463 -19.070 1.00 95.56 83 LEU A CA 1
ATOM 648 C C . LEU A 1 83 ? 6.251 -0.810 -19.403 1.00 95.56 83 LEU A C 1
ATOM 650 O O . LEU A 1 83 ? 5.337 -0.323 -18.737 1.00 95.56 83 LEU A O 1
ATOM 654 N N . PRO A 1 84 ? 6.003 -1.706 -20.375 1.00 96.88 84 PRO A N 1
ATOM 655 C CA . PRO A 1 84 ? 4.718 -2.391 -20.470 1.00 96.88 84 PRO A CA 1
ATOM 656 C C . PRO A 1 84 ? 4.402 -3.110 -19.154 1.00 96.88 84 PRO A C 1
ATOM 658 O O . PRO A 1 84 ? 5.310 -3.650 -18.517 1.00 96.88 84 PRO A O 1
ATOM 661 N N . PHE A 1 85 ? 3.126 -3.168 -18.765 1.00 94.56 85 PHE A N 1
ATOM 662 C CA . PHE A 1 85 ? 2.705 -3.773 -17.496 1.00 94.56 85 PHE A CA 1
ATOM 663 C C . PHE A 1 85 ? 3.235 -5.201 -17.317 1.00 94.56 85 PHE A C 1
ATOM 665 O O . PHE A 1 85 ? 3.731 -5.558 -16.254 1.00 94.56 85 PHE A O 1
ATOM 672 N N . GLU A 1 86 ? 3.211 -6.007 -18.376 1.00 94.06 86 GLU A N 1
ATOM 673 C CA . GLU A 1 86 ? 3.668 -7.399 -18.371 1.00 94.06 86 GLU A CA 1
ATOM 674 C C . GLU A 1 86 ? 5.176 -7.544 -18.121 1.00 94.06 86 GLU A C 1
ATOM 676 O O . GLU A 1 86 ? 5.635 -8.627 -17.763 1.00 94.06 86 GLU A O 1
ATOM 681 N N . GLN A 1 87 ? 5.950 -6.470 -18.300 1.00 95.44 87 GLN A N 1
ATOM 682 C CA . GLN A 1 87 ? 7.392 -6.441 -18.042 1.00 95.44 87 GLN A CA 1
ATOM 683 C C . GLN A 1 87 ? 7.734 -5.945 -16.631 1.00 95.44 87 GLN A C 1
ATOM 685 O O . GLN A 1 87 ? 8.898 -5.986 -16.227 1.00 95.44 87 GLN A O 1
ATOM 690 N N . VAL A 1 88 ? 6.745 -5.497 -15.854 1.00 94.50 88 VAL A N 1
ATOM 691 C CA . VAL A 1 88 ? 6.954 -5.069 -14.471 1.00 94.50 88 VAL A CA 1
ATOM 692 C C . VAL A 1 88 ? 7.019 -6.304 -13.580 1.00 94.50 88 VAL A C 1
ATOM 694 O O . VAL A 1 88 ? 6.085 -7.100 -13.502 1.00 94.50 88 VAL A O 1
ATOM 697 N N . THR A 1 89 ? 8.143 -6.471 -12.884 1.00 91.69 89 THR A N 1
ATOM 698 C CA . THR A 1 89 ? 8.494 -7.721 -12.185 1.00 91.69 89 THR A CA 1
ATOM 699 C C . THR A 1 89 ? 7.482 -8.154 -11.126 1.00 91.69 89 THR A C 1
ATOM 701 O O . THR A 1 89 ? 7.315 -9.346 -10.889 1.00 91.69 89 THR A O 1
ATOM 704 N N . TYR A 1 90 ? 6.784 -7.199 -10.517 1.00 91.44 90 TYR A N 1
ATOM 705 C CA . TYR A 1 90 ? 5.779 -7.429 -9.482 1.00 91.44 90 TYR A CA 1
ATOM 706 C C . TYR A 1 90 ? 4.333 -7.271 -9.986 1.00 91.44 90 TYR A C 1
ATOM 708 O O . TYR A 1 90 ? 3.399 -7.249 -9.187 1.00 91.44 90 TYR A O 1
ATOM 716 N N . TRP A 1 91 ? 4.114 -7.187 -11.304 1.00 94.81 91 TRP A N 1
ATOM 717 C CA . TRP A 1 91 ? 2.783 -6.977 -11.888 1.00 94.81 91 TRP A CA 1
ATOM 718 C C . TRP A 1 91 ? 1.781 -8.078 -11.533 1.00 94.81 91 TRP A C 1
ATOM 720 O O . TRP A 1 91 ? 0.631 -7.798 -11.202 1.00 94.81 91 TRP A O 1
ATOM 730 N N . SER A 1 92 ? 2.220 -9.340 -11.560 1.00 94.25 92 SER A N 1
ATOM 731 C CA . SER A 1 92 ? 1.369 -10.482 -11.200 1.00 94.25 92 SER A CA 1
ATOM 732 C C . SER A 1 92 ? 0.852 -10.381 -9.762 1.00 94.25 92 SER A C 1
ATOM 734 O O . SER A 1 92 ? -0.323 -10.632 -9.501 1.00 94.25 92 SER A O 1
ATOM 736 N N . GLU A 1 93 ? 1.712 -9.967 -8.831 1.00 94.62 93 GLU A N 1
ATOM 737 C CA . GLU A 1 93 ? 1.345 -9.775 -7.428 1.00 94.62 93 GLU A CA 1
ATOM 738 C C . GLU A 1 93 ? 0.462 -8.532 -7.249 1.00 94.62 93 GLU A C 1
ATOM 740 O O . GLU A 1 93 ? -0.540 -8.584 -6.540 1.00 94.62 93 GLU A O 1
ATOM 745 N N . LEU A 1 94 ? 0.737 -7.446 -7.977 1.00 95.44 94 LEU A N 1
ATOM 746 C CA . LEU A 1 94 ? -0.098 -6.244 -7.946 1.00 95.44 94 LEU A CA 1
ATOM 747 C C . LEU A 1 94 ? -1.535 -6.527 -8.415 1.00 95.44 94 LEU A C 1
ATOM 749 O O . LEU A 1 94 ? -2.495 -6.059 -7.806 1.00 95.44 94 LEU A O 1
ATOM 753 N N . ARG A 1 95 ? -1.707 -7.371 -9.441 1.00 96.81 95 ARG A N 1
ATOM 754 C CA . ARG A 1 95 ? -3.035 -7.843 -9.867 1.00 96.81 95 ARG A CA 1
ATOM 755 C C . ARG A 1 95 ? -3.759 -8.631 -8.776 1.00 96.81 95 ARG A C 1
ATOM 757 O O . ARG A 1 95 ? -4.975 -8.503 -8.660 1.00 96.81 95 ARG A O 1
ATOM 764 N N . GLN A 1 96 ? -3.040 -9.435 -7.991 1.00 96.62 96 GLN A N 1
ATOM 765 C CA . GLN A 1 96 ? -3.624 -10.164 -6.860 1.00 96.62 96 GLN A CA 1
ATOM 766 C C . GLN A 1 96 ? -4.064 -9.203 -5.755 1.00 96.62 96 GLN A C 1
ATOM 768 O O . GLN A 1 96 ? -5.175 -9.339 -5.248 1.00 96.62 96 GLN A O 1
ATOM 773 N N . ILE A 1 97 ? -3.248 -8.190 -5.450 1.00 96.81 97 ILE A N 1
ATOM 774 C CA . ILE A 1 97 ? -3.605 -7.128 -4.505 1.00 96.81 97 ILE A CA 1
ATOM 775 C C . ILE A 1 97 ? -4.869 -6.401 -4.973 1.00 96.81 97 ILE A C 1
ATOM 777 O O . ILE A 1 97 ? -5.807 -6.269 -4.197 1.00 96.81 97 ILE A O 1
ATOM 781 N N . PHE A 1 98 ? -4.950 -5.987 -6.240 1.00 97.12 98 PHE A N 1
ATOM 782 C CA . PHE A 1 98 ? -6.135 -5.296 -6.766 1.00 97.12 98 PHE A CA 1
ATOM 783 C C . PHE A 1 98 ? -7.396 -6.165 -6.799 1.00 97.12 98 PHE A C 1
ATOM 785 O O . PHE A 1 98 ? -8.498 -5.644 -6.644 1.00 97.12 98 PHE A O 1
ATOM 792 N N . ALA A 1 99 ? -7.261 -7.478 -6.988 1.00 98.25 99 ALA A N 1
ATOM 793 C CA . ALA A 1 99 ? -8.388 -8.393 -6.838 1.00 98.25 99 ALA A CA 1
ATOM 794 C C . ALA A 1 99 ? -8.832 -8.488 -5.369 1.00 98.25 99 ALA A C 1
ATOM 796 O O . ALA A 1 99 ? -10.025 -8.431 -5.083 1.00 98.25 99 ALA A O 1
ATOM 797 N N . TRP A 1 100 ? -7.877 -8.571 -4.440 1.00 97.94 100 TRP A N 1
ATOM 798 C CA . TRP A 1 100 ? -8.130 -8.597 -2.999 1.00 97.94 100 TRP A CA 1
ATOM 799 C C . TRP A 1 100 ? -8.784 -7.306 -2.481 1.00 97.94 100 TRP A C 1
ATOM 801 O O . TRP A 1 100 ? -9.674 -7.369 -1.630 1.00 97.94 100 TRP A O 1
ATOM 811 N N . THR A 1 101 ? -8.431 -6.134 -3.026 1.00 98.19 101 THR A N 1
ATOM 812 C CA . THR A 1 101 ? -9.056 -4.874 -2.589 1.00 98.19 101 THR A CA 1
ATOM 813 C C . THR A 1 101 ? -10.564 -4.844 -2.816 1.00 98.19 101 THR A C 1
ATOM 815 O O . THR A 1 101 ? -11.257 -4.161 -2.073 1.00 98.19 101 THR A O 1
ATOM 818 N N . GLN A 1 102 ? -11.091 -5.613 -3.776 1.00 98.06 102 GLN A N 1
ATOM 819 C CA . GLN A 1 102 ? -12.527 -5.647 -4.079 1.00 98.06 102 GLN A CA 1
ATOM 820 C C . GLN A 1 102 ? -13.380 -6.206 -2.932 1.00 98.06 102 GLN A C 1
ATOM 822 O O . GLN A 1 102 ? -14.578 -5.935 -2.875 1.00 98.06 102 GLN A O 1
ATOM 827 N N . THR A 1 103 ? -12.790 -7.003 -2.038 1.00 97.81 103 THR A N 1
ATOM 828 C CA . THR A 1 103 ? -13.506 -7.667 -0.937 1.00 97.81 103 THR A CA 1
ATOM 829 C C . THR A 1 103 ? -13.013 -7.255 0.441 1.00 97.81 103 THR A C 1
ATOM 831 O O . THR A 1 103 ? -13.767 -7.348 1.407 1.00 97.81 103 THR A O 1
ATOM 834 N N . ASN A 1 104 ? -11.765 -6.800 0.549 1.00 98.38 104 ASN A N 1
ATOM 835 C CA . ASN A 1 104 ? -11.103 -6.589 1.835 1.00 98.38 104 ASN A CA 1
ATOM 836 C C . ASN A 1 104 ? -10.756 -5.125 2.118 1.00 98.38 104 ASN A C 1
ATOM 838 O O . ASN A 1 104 ? -10.302 -4.820 3.219 1.00 98.38 104 ASN A O 1
ATOM 842 N N . VAL A 1 105 ? -10.958 -4.219 1.160 1.00 98.56 105 VAL A N 1
ATOM 843 C CA . VAL A 1 105 ? -10.657 -2.797 1.329 1.00 98.56 105 VAL A CA 1
ATOM 844 C C . VAL A 1 105 ? -11.876 -1.967 0.955 1.00 98.56 105 VAL A C 1
ATOM 846 O O . VAL A 1 105 ? -12.381 -2.065 -0.159 1.00 98.56 105 VAL A O 1
ATOM 849 N N . HIS A 1 106 ? -12.340 -1.110 1.864 1.00 98.12 106 HIS A N 1
ATOM 850 C CA . HIS A 1 106 ? -13.506 -0.271 1.583 1.00 98.12 106 HIS A CA 1
ATOM 851 C C . HIS A 1 106 ? -13.208 0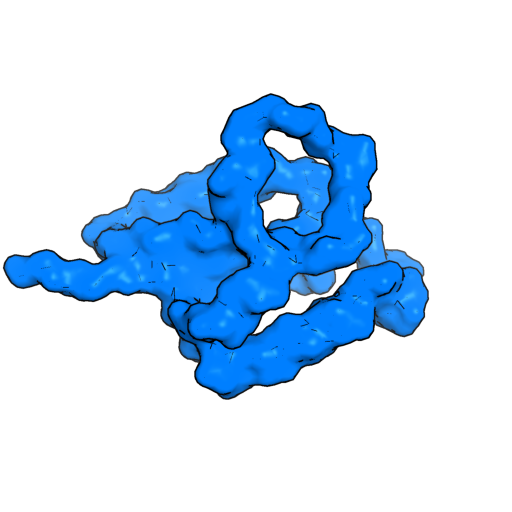.825 0.542 1.00 98.12 106 HIS A C 1
ATOM 853 O O . HIS A 1 106 ? -14.011 1.051 -0.362 1.00 98.12 106 HIS A O 1
ATOM 859 N N . MET A 1 107 ? -12.047 1.482 0.630 1.00 97.88 107 MET A N 1
ATOM 860 C CA . MET A 1 107 ? -11.618 2.508 -0.326 1.00 97.88 107 MET A CA 1
ATOM 861 C C . MET A 1 107 ? -10.175 2.290 -0.788 1.00 97.88 107 MET A C 1
ATOM 863 O O . MET A 1 107 ? -9.257 2.228 0.020 1.00 97.88 107 MET A O 1
ATOM 867 N N . THR A 1 108 ? -9.943 2.232 -2.100 1.00 98.12 108 THR A N 1
ATOM 868 C CA . THR A 1 108 ? -8.581 2.178 -2.662 1.00 98.12 108 THR A CA 1
ATOM 869 C C . THR A 1 108 ? -8.234 3.500 -3.339 1.00 98.12 108 THR A C 1
ATOM 871 O O . THR A 1 108 ? -8.998 3.992 -4.166 1.00 98.12 108 THR A O 1
ATOM 874 N N . ILE A 1 109 ? -7.075 4.066 -3.004 1.00 98.06 109 ILE A N 1
ATOM 875 C CA . ILE A 1 109 ? -6.562 5.329 -3.539 1.00 98.06 109 ILE A CA 1
ATOM 876 C C . ILE A 1 109 ? -5.261 5.034 -4.285 1.00 98.06 109 ILE A C 1
ATOM 878 O O . ILE A 1 109 ? -4.241 4.743 -3.664 1.00 98.06 109 ILE A O 1
ATOM 882 N N . GLY A 1 110 ? -5.292 5.115 -5.614 1.00 96.75 110 GLY A N 1
ATOM 883 C CA . GLY A 1 110 ? -4.094 5.049 -6.453 1.00 96.75 110 GLY A CA 1
ATOM 884 C C . GLY A 1 110 ? -3.498 6.438 -6.674 1.00 96.75 110 GLY A C 1
ATOM 885 O O . GLY A 1 110 ? -4.228 7.391 -6.945 1.00 96.75 110 GLY A O 1
ATOM 886 N N . ILE A 1 111 ? -2.177 6.564 -6.554 1.00 96.12 111 ILE A N 1
ATOM 887 C CA . ILE A 1 111 ? -1.455 7.823 -6.758 1.00 96.12 111 ILE A CA 1
ATOM 888 C C . ILE A 1 111 ? -0.378 7.593 -7.812 1.00 96.12 111 ILE A C 1
ATOM 890 O O . ILE A 1 111 ? 0.584 6.893 -7.535 1.00 96.12 111 ILE A O 1
ATOM 894 N N . CYS A 1 112 ? -0.472 8.267 -8.961 1.00 95.25 112 CYS A N 1
ATOM 895 C CA . CYS A 1 112 ? 0.433 8.063 -10.102 1.00 95.25 112 CYS A CA 1
ATOM 896 C C . CYS A 1 112 ? 0.271 6.658 -10.736 1.00 95.25 112 CYS A C 1
ATOM 898 O O . CYS A 1 112 ? -0.871 6.255 -10.946 1.00 95.25 112 CYS A O 1
ATOM 900 N N . TRP A 1 113 ? 1.373 5.998 -11.123 1.00 86.94 113 TRP A N 1
ATOM 901 C CA . TRP A 1 113 ? 1.410 4.733 -11.876 1.00 86.94 113 TRP A CA 1
ATOM 902 C C . TRP A 1 113 ? 1.005 3.511 -11.048 1.00 86.94 113 TRP A C 1
ATOM 904 O O . TRP A 1 113 ? 1.554 3.365 -9.932 1.00 86.94 113 TRP A O 1
#

Secondary structure (DSSP, 8-state):
--PPPEEEEEE--SSSHHHHHHHHHHHHTTSSS-EEEEEEE-SS---TT--SSSGGGGEEEHHHHTTS-EEEEEE---S-TTS-GGGSTTHHHHHHHHHHHHHHEEEEEE---